Protein AF-A0A917ILD3-F1 (afdb_monomer_lite)

Structure (mmCIF, N/CA/C/O backbone):
data_AF-A0A917ILD3-F1
#
_entry.id   AF-A0A917ILD3-F1
#
loop_
_atom_site.group_PDB
_atom_site.id
_atom_site.type_symbol
_atom_site.label_atom_id
_atom_site.label_alt_id
_atom_site.label_comp_id
_atom_site.label_asym_id
_atom_site.label_entity_id
_atom_site.label_seq_id
_atom_site.pdbx_PDB_ins_code
_atom_site.Cartn_x
_atom_site.Cartn_y
_atom_site.Cartn_z
_atom_site.occupancy
_atom_site.B_iso_or_equiv
_atom_site.auth_seq_id
_atom_site.auth_comp_id
_atom_site.auth_asym_id
_atom_site.auth_atom_id
_atom_site.pdbx_PDB_model_num
ATOM 1 N N . MET A 1 1 ? 16.753 -13.966 12.482 1.00 54.53 1 MET A N 1
ATOM 2 C CA . MET A 1 1 ? 16.302 -13.952 13.892 1.00 54.53 1 MET A CA 1
ATOM 3 C C . MET A 1 1 ? 15.222 -12.900 14.187 1.00 54.53 1 MET A C 1
ATOM 5 O O . MET A 1 1 ? 14.414 -13.138 15.070 1.00 54.53 1 MET A O 1
ATOM 9 N N . VAL A 1 2 ? 15.139 -11.784 13.444 1.00 61.38 2 VAL A N 1
ATOM 10 C CA . VAL A 1 2 ? 14.095 -10.749 13.637 1.00 61.38 2 VAL A CA 1
ATOM 11 C C . VAL A 1 2 ? 12.747 -11.107 12.970 1.00 61.38 2 VAL A C 1
ATOM 13 O O . VAL A 1 2 ? 11.700 -10.914 13.572 1.00 61.38 2 VAL A O 1
ATOM 16 N N . TRP A 1 3 ? 12.754 -11.728 11.783 1.00 56.88 3 TRP A N 1
ATOM 17 C CA . TRP A 1 3 ? 11.5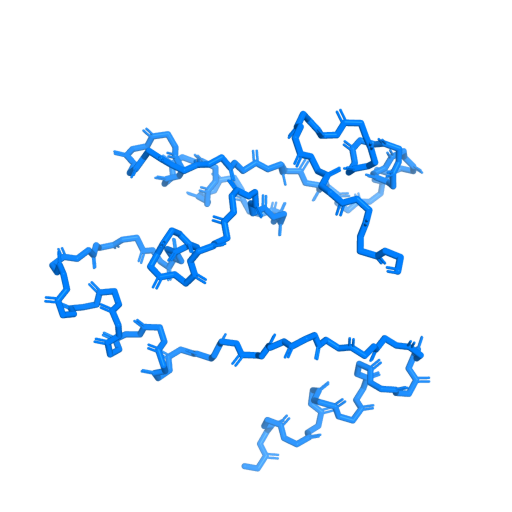37 -12.063 11.012 1.00 56.88 3 TRP A CA 1
ATOM 18 C C . TRP A 1 3 ? 10.544 -12.988 11.728 1.00 56.88 3 TRP A C 1
ATOM 20 O O . TRP A 1 3 ? 9.336 -12.819 11.599 1.00 56.88 3 TRP A O 1
ATOM 30 N N . VAL A 1 4 ? 11.055 -13.934 12.521 1.00 63.59 4 VAL A N 1
ATOM 31 C CA . VAL A 1 4 ? 10.224 -14.859 13.309 1.00 63.59 4 VAL A CA 1
ATOM 32 C C . VAL A 1 4 ? 9.382 -14.095 14.336 1.00 63.59 4 VAL A C 1
ATOM 34 O O . VAL A 1 4 ? 8.248 -14.479 14.594 1.00 63.59 4 VAL A O 1
ATOM 37 N N . LYS A 1 5 ? 9.901 -12.982 14.878 1.00 70.44 5 LYS A N 1
ATOM 38 C CA . LYS A 1 5 ? 9.185 -12.164 15.864 1.00 70.44 5 LYS A CA 1
ATOM 39 C C . LYS A 1 5 ? 7.997 -11.431 15.242 1.00 70.44 5 LYS A C 1
A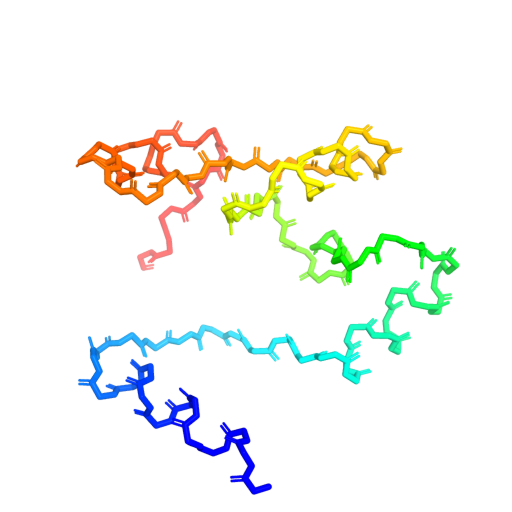TOM 41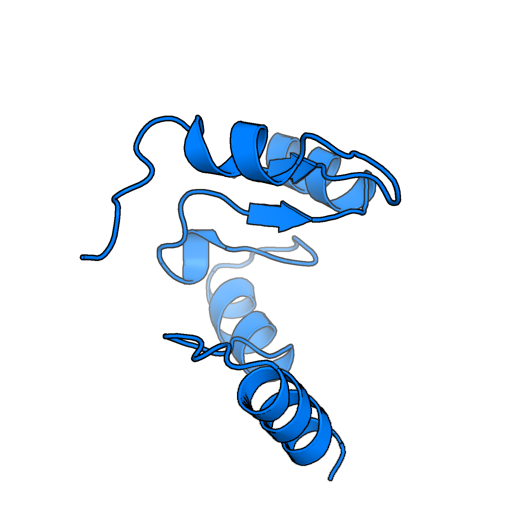 O O . LYS A 1 5 ? 6.917 -11.464 15.815 1.00 70.44 5 LYS A O 1
ATOM 46 N N . TYR A 1 6 ? 8.176 -10.829 14.064 1.00 76.25 6 TYR A N 1
ATOM 47 C CA . TYR A 1 6 ? 7.085 -10.139 13.367 1.00 76.25 6 TYR A CA 1
ATOM 48 C C . TYR A 1 6 ? 5.994 -11.108 12.913 1.00 76.25 6 TYR A C 1
ATOM 50 O O . TYR A 1 6 ? 4.816 -10.831 13.104 1.00 76.25 6 TYR A O 1
ATOM 58 N N . TYR A 1 7 ? 6.378 -12.278 12.397 1.00 81.19 7 TYR A N 1
ATOM 59 C CA . TYR A 1 7 ? 5.406 -13.301 12.021 1.00 81.19 7 TYR A CA 1
ATOM 60 C C . TYR A 1 7 ? 4.598 -13.800 13.224 1.00 81.19 7 TYR A C 1
ATOM 62 O O . TYR A 1 7 ? 3.374 -13.876 13.162 1.00 81.19 7 TYR A O 1
ATOM 70 N N . ALA A 1 8 ? 5.275 -14.073 14.344 1.00 82.94 8 ALA A N 1
ATOM 71 C CA . ALA A 1 8 ? 4.611 -14.465 15.581 1.00 82.94 8 ALA A CA 1
ATOM 72 C C . ALA A 1 8 ? 3.658 -13.374 16.090 1.00 82.94 8 ALA A C 1
ATOM 74 O O . ALA A 1 8 ? 2.547 -13.692 16.491 1.00 82.94 8 ALA A O 1
ATOM 75 N N . MET A 1 9 ? 4.054 -12.099 16.032 1.00 87.94 9 MET A N 1
ATOM 76 C CA . MET A 1 9 ? 3.214 -10.981 16.471 1.00 87.94 9 MET A CA 1
ATOM 77 C C . MET A 1 9 ? 1.919 -10.877 15.658 1.00 87.94 9 MET A C 1
ATOM 79 O O . MET A 1 9 ? 0.847 -10.790 16.247 1.00 87.94 9 MET A O 1
ATOM 83 N N . ILE A 1 10 ? 2.015 -10.947 14.327 1.00 88.31 10 ILE A N 1
ATOM 84 C CA . ILE A 1 10 ? 0.856 -10.886 13.422 1.00 88.31 10 ILE A CA 1
ATOM 85 C C . ILE A 1 10 ? -0.113 -12.048 13.710 1.00 88.31 10 ILE A C 1
ATOM 87 O O . ILE A 1 10 ? -1.317 -11.834 13.827 1.00 88.31 10 ILE A O 1
ATOM 91 N N . MET A 1 11 ? 0.408 -13.260 13.930 1.00 87.81 11 MET A N 1
ATOM 92 C CA . MET A 1 11 ? -0.427 -14.413 14.287 1.00 87.81 11 MET A CA 1
ATOM 93 C C . MET A 1 11 ? -1.060 -14.295 15.681 1.00 87.81 11 MET A C 1
ATOM 95 O O . MET A 1 11 ? -2.209 -14.688 15.857 1.00 87.81 11 MET A O 1
ATOM 99 N N . ILE A 1 12 ? -0.340 -13.753 16.671 1.00 92.94 12 ILE A N 1
ATOM 100 C CA . ILE A 1 12 ? -0.848 -13.572 18.044 1.00 92.94 12 ILE A CA 1
ATOM 101 C C . ILE A 1 12 ? -2.051 -12.626 18.068 1.00 92.94 12 ILE A C 1
ATOM 103 O O . ILE A 1 12 ? -2.985 -12.858 18.831 1.00 92.94 12 ILE A O 1
ATOM 107 N N . VAL A 1 13 ? -2.058 -11.597 17.218 1.00 91.69 13 VAL A N 1
ATOM 108 C CA . VAL A 1 13 ? -3.201 -10.678 17.087 1.00 91.69 13 VAL A CA 1
ATOM 109 C C . VAL A 1 13 ? -4.317 -11.226 16.184 1.00 91.69 13 VAL A C 1
ATOM 111 O O . VAL A 1 13 ? -5.276 -10.519 15.895 1.00 91.69 13 VAL A O 1
ATOM 114 N N . GLY A 1 14 ? -4.218 -12.487 15.748 1.00 92.19 14 GLY A N 1
ATOM 115 C CA . GLY A 1 14 ? -5.251 -13.175 14.971 1.00 92.19 14 GLY A CA 1
ATOM 116 C C . GLY A 1 14 ? -5.233 -12.879 13.471 1.00 92.19 14 GLY A C 1
ATOM 117 O O . GLY A 1 14 ? -6.166 -13.262 12.769 1.00 92.19 14 GLY A O 1
ATOM 118 N N . ILE A 1 15 ? -4.186 -12.230 12.956 1.00 89.56 15 ILE A N 1
ATOM 119 C CA . ILE A 1 15 ? -4.047 -11.947 11.526 1.00 89.56 15 ILE A CA 1
ATOM 120 C C . ILE A 1 15 ? -3.273 -13.096 10.869 1.00 89.56 15 ILE A C 1
ATOM 122 O O . ILE A 1 15 ? -2.177 -13.459 11.296 1.00 89.56 15 ILE A O 1
ATOM 126 N N . SER A 1 16 ? -3.831 -13.665 9.799 1.00 89.50 16 SER A N 1
ATOM 127 C CA . SER A 1 16 ? -3.177 -14.709 9.001 1.00 89.50 16 SER A CA 1
ATOM 128 C C . SER A 1 16 ? -2.895 -14.178 7.592 1.00 89.50 16 SER A C 1
ATOM 130 O O . SER A 1 16 ? -3.782 -14.207 6.738 1.00 89.50 16 SER A O 1
ATOM 132 N N . PRO A 1 17 ? -1.696 -13.620 7.333 1.00 88.50 17 PRO A N 1
ATOM 133 C CA . PRO A 1 17 ? -1.384 -13.042 6.034 1.00 88.50 17 PRO A CA 1
ATOM 134 C C . PRO A 1 17 ? -1.272 -14.142 4.975 1.00 88.50 17 PRO A C 1
ATOM 136 O O . PRO A 1 17 ? -0.559 -15.127 5.169 1.00 88.50 17 PRO A O 1
ATOM 139 N N . TYR A 1 18 ? -1.906 -13.938 3.816 1.00 90.31 18 TYR A N 1
ATOM 140 C CA . TYR A 1 18 ? -1.785 -14.848 2.669 1.00 90.31 18 TYR A CA 1
ATOM 141 C C . TYR A 1 18 ? -0.329 -14.991 2.195 1.00 90.31 18 TYR A C 1
ATOM 143 O O . TYR A 1 18 ? 0.126 -16.080 1.842 1.00 90.31 18 TYR A O 1
ATOM 151 N N . ARG A 1 19 ? 0.424 -13.884 2.194 1.00 90.75 19 ARG A N 1
ATOM 152 C CA . ARG A 1 19 ? 1.826 -13.838 1.772 1.00 90.75 19 ARG A CA 1
ATOM 153 C C . ARG A 1 19 ? 2.586 -12.761 2.536 1.00 90.75 19 ARG A C 1
ATOM 155 O O . ARG A 1 19 ? 2.032 -11.717 2.853 1.00 90.75 19 ARG A O 1
ATOM 162 N N . ILE A 1 20 ? 3.878 -12.999 2.771 1.00 90.94 20 ILE A N 1
ATOM 163 C CA . ILE A 1 20 ? 4.808 -12.007 3.324 1.00 90.94 20 ILE A CA 1
ATOM 164 C C . ILE A 1 20 ? 5.884 -11.711 2.290 1.00 90.94 20 ILE A C 1
ATOM 166 O O . ILE A 1 20 ? 6.608 -12.611 1.854 1.00 90.94 20 ILE A O 1
ATOM 170 N N . ILE A 1 21 ? 5.994 -10.441 1.910 1.00 92.69 21 ILE A N 1
ATOM 171 C CA . ILE A 1 21 ? 7.015 -9.946 0.991 1.00 92.69 21 ILE A CA 1
ATOM 172 C C . ILE A 1 21 ? 8.009 -9.139 1.815 1.00 92.69 21 ILE A C 1
ATOM 174 O O . ILE A 1 21 ? 7.710 -8.055 2.292 1.00 92.69 21 ILE A O 1
ATOM 178 N N . ASN A 1 22 ? 9.196 -9.698 2.029 1.00 91.44 22 ASN A N 1
ATOM 179 C CA . ASN A 1 22 ? 10.270 -8.995 2.723 1.00 91.44 22 ASN A CA 1
ATOM 180 C C . ASN A 1 22 ? 11.182 -8.260 1.730 1.00 91.44 22 ASN A C 1
ATOM 182 O O . ASN A 1 22 ? 11.151 -8.522 0.527 1.00 91.44 22 ASN A O 1
ATOM 186 N N . LYS A 1 23 ? 12.074 -7.406 2.247 1.00 91.12 23 LYS A N 1
ATOM 187 C CA . LYS A 1 23 ? 13.025 -6.627 1.435 1.00 91.12 23 LYS A CA 1
ATOM 188 C C . LYS A 1 23 ? 13.863 -7.475 0.469 1.00 91.12 23 LYS A C 1
ATOM 190 O O . LYS A 1 23 ? 14.148 -7.037 -0.639 1.00 91.12 23 LYS A O 1
ATOM 195 N N . GLN A 1 24 ? 14.266 -8.687 0.858 1.00 93.25 24 GLN A N 1
ATOM 196 C CA . GLN A 1 24 ? 15.051 -9.562 -0.022 1.00 93.25 24 GLN A CA 1
ATOM 197 C C . GLN A 1 24 ? 14.224 -10.043 -1.218 1.00 93.25 24 GLN A C 1
ATOM 199 O O . GLN A 1 24 ? 14.695 -9.980 -2.354 1.00 93.25 24 GLN A O 1
ATOM 204 N N . LEU A 1 25 ? 12.991 -10.493 -0.972 1.00 93.69 25 LEU A N 1
ATOM 205 C CA . LEU A 1 25 ? 12.075 -10.920 -2.025 1.00 93.69 25 LEU A CA 1
ATOM 206 C C . LEU A 1 25 ? 11.662 -9.740 -2.914 1.00 93.69 25 LEU A C 1
ATOM 208 O O . LEU A 1 25 ? 11.671 -9.878 -4.135 1.00 93.69 25 LEU A O 1
ATOM 212 N N . HIS A 1 26 ? 11.377 -8.587 -2.303 1.00 95.38 26 HIS A N 1
ATOM 213 C CA . HIS A 1 26 ? 11.101 -7.333 -2.998 1.00 95.38 26 HIS A CA 1
ATOM 214 C C . HIS A 1 26 ? 12.226 -6.969 -3.965 1.00 95.38 26 HIS A C 1
ATOM 216 O O . HIS A 1 26 ? 12.011 -6.927 -5.173 1.00 95.38 26 HIS A O 1
ATOM 222 N N . ASN A 1 27 ? 13.449 -6.809 -3.453 1.00 93.75 27 ASN A N 1
ATOM 223 C CA . ASN A 1 27 ? 14.596 -6.398 -4.258 1.00 93.75 27 ASN A CA 1
ATOM 224 C C . ASN A 1 27 ? 14.895 -7.382 -5.390 1.00 93.75 27 ASN A C 1
ATOM 226 O O . ASN A 1 27 ? 15.300 -6.966 -6.472 1.00 93.75 27 ASN A O 1
ATOM 230 N N . LYS A 1 28 ? 14.683 -8.683 -5.160 1.00 94.25 28 LYS A N 1
ATOM 231 C CA . LYS A 1 28 ? 14.842 -9.694 -6.204 1.00 94.25 28 LYS A CA 1
ATOM 232 C C . LYS A 1 28 ? 13.813 -9.512 -7.323 1.00 94.25 28 LYS A C 1
ATOM 234 O O . LYS A 1 28 ? 14.193 -9.520 -8.488 1.00 94.25 28 LYS A O 1
ATOM 239 N N . GLN A 1 29 ? 12.534 -9.365 -6.981 1.00 94.06 29 GLN A N 1
ATOM 240 C CA . GLN A 1 29 ? 11.453 -9.291 -7.965 1.00 94.06 29 GLN A CA 1
ATOM 241 C C . GLN A 1 29 ? 11.405 -7.918 -8.651 1.00 94.06 29 GLN A C 1
ATOM 243 O O . GLN A 1 29 ? 11.551 -7.844 -9.868 1.00 94.06 29 GLN A O 1
ATOM 248 N N . ALA A 1 30 ? 11.271 -6.833 -7.885 1.00 90.88 30 ALA A N 1
ATOM 249 C CA . ALA A 1 30 ? 11.199 -5.468 -8.409 1.00 90.88 30 ALA A CA 1
ATOM 250 C C . ALA A 1 30 ? 12.501 -5.067 -9.124 1.00 90.88 30 ALA A C 1
ATOM 252 O O . ALA A 1 30 ? 12.472 -4.497 -10.215 1.00 90.88 30 ALA A O 1
ATOM 253 N N . GLY A 1 31 ? 13.655 -5.461 -8.576 1.00 87.44 31 GLY A N 1
ATOM 254 C CA . GLY A 1 31 ? 14.949 -5.222 -9.214 1.00 87.44 31 GLY A CA 1
ATOM 255 C C . GLY A 1 31 ? 15.102 -5.950 -10.552 1.00 87.44 31 GLY A C 1
ATOM 256 O O . GLY A 1 31 ? 15.689 -5.395 -11.477 1.00 87.44 31 GLY A O 1
ATOM 257 N N . SER A 1 32 ? 14.527 -7.151 -10.702 1.00 87.38 32 SER A N 1
ATOM 258 C CA . SER A 1 32 ? 14.579 -7.898 -11.971 1.00 87.38 32 SER A CA 1
ATOM 259 C C . SER A 1 32 ? 13.820 -7.223 -13.118 1.00 87.38 32 SER A C 1
ATOM 261 O O . SER A 1 32 ? 14.147 -7.458 -14.278 1.00 87.38 32 SER A O 1
ATOM 263 N N . ILE A 1 33 ? 12.857 -6.353 -12.798 1.00 87.88 33 ILE A N 1
ATOM 264 C CA . ILE A 1 33 ? 12.089 -5.557 -13.765 1.00 87.88 33 ILE A CA 1
ATOM 265 C C . ILE A 1 33 ? 12.549 -4.090 -13.814 1.00 87.88 33 ILE A C 1
ATOM 267 O O . ILE A 1 33 ? 11.874 -3.248 -14.397 1.00 87.88 33 ILE A O 1
ATOM 271 N N . GLY A 1 34 ? 13.705 -3.775 -13.215 1.00 87.25 34 GLY A N 1
ATOM 272 C CA . GLY A 1 34 ? 14.323 -2.446 -13.262 1.00 87.25 34 GLY A CA 1
ATOM 273 C C . GLY A 1 34 ? 13.628 -1.383 -12.410 1.00 87.25 34 GLY A C 1
ATOM 274 O O . GLY A 1 34 ? 13.900 -0.194 -12.585 1.00 87.25 34 GLY A O 1
ATOM 275 N N . GLN A 1 35 ? 12.748 -1.793 -11.498 1.00 90.12 35 GLN A N 1
ATOM 276 C CA . GLN A 1 35 ? 11.916 -0.871 -10.747 1.00 90.12 35 GLN A CA 1
ATOM 277 C C . GLN A 1 35 ? 12.636 -0.283 -9.531 1.00 90.12 35 GLN A C 1
ATOM 279 O O . GLN A 1 35 ? 13.368 -0.983 -8.830 1.00 90.12 35 GLN A O 1
ATOM 284 N N . LYS A 1 36 ? 12.431 1.020 -9.296 1.00 89.56 36 LYS A N 1
ATOM 285 C CA . LYS A 1 36 ? 13.161 1.808 -8.284 1.00 89.56 36 LYS A CA 1
ATOM 286 C C . LYS A 1 36 ? 12.325 2.259 -7.086 1.00 89.56 36 LYS A C 1
ATOM 288 O O . LYS A 1 36 ? 12.895 2.878 -6.193 1.00 89.56 36 LYS A O 1
ATOM 293 N N . ALA A 1 37 ? 11.025 1.970 -7.075 1.00 91.44 37 ALA A N 1
ATOM 294 C CA . ALA A 1 37 ? 10.171 2.247 -5.925 1.00 91.44 37 ALA A CA 1
ATOM 295 C C . ALA A 1 37 ? 10.711 1.548 -4.671 1.00 91.44 37 ALA A C 1
ATOM 297 O O . ALA A 1 37 ? 11.241 0.431 -4.755 1.00 91.44 37 ALA A O 1
ATOM 298 N N . SER A 1 38 ? 10.576 2.206 -3.522 1.00 92.75 38 SER A N 1
ATOM 299 C CA . SER A 1 38 ? 10.921 1.622 -2.228 1.00 92.75 38 SER A CA 1
ATOM 300 C C . SER A 1 38 ? 10.090 0.362 -1.963 1.00 92.75 38 SER A C 1
ATOM 302 O O . SER A 1 38 ? 10.642 -0.657 -1.532 1.00 92.75 38 SER A O 1
ATOM 304 N N . GLU A 1 39 ? 8.815 0.406 -2.359 1.00 94.00 39 GLU A N 1
ATOM 305 C CA . GLU A 1 39 ? 7.874 -0.706 -2.395 1.00 94.00 39 GLU A CA 1
ATOM 306 C C . GLU A 1 39 ? 7.146 -0.744 -3.746 1.00 94.00 39 GLU A C 1
ATOM 308 O O . GLU A 1 39 ? 6.697 0.278 -4.260 1.00 94.00 39 GLU A O 1
ATOM 313 N N . TYR A 1 40 ? 7.038 -1.928 -4.359 1.00 96.00 40 TYR A N 1
ATOM 314 C CA . TYR A 1 40 ? 6.351 -2.105 -5.641 1.00 96.00 40 TYR A CA 1
ATOM 315 C C . TYR A 1 40 ? 5.348 -3.271 -5.624 1.00 96.00 40 TYR A C 1
ATOM 317 O O . TYR A 1 40 ? 5.640 -4.363 -6.132 1.00 96.00 40 TYR A O 1
ATOM 325 N N . PRO A 1 41 ? 4.145 -3.045 -5.065 1.00 95.62 41 PRO A N 1
ATOM 326 C CA . PRO A 1 41 ? 3.063 -4.030 -5.000 1.00 95.62 41 PRO A CA 1
ATOM 327 C C . PRO A 1 41 ? 2.701 -4.699 -6.344 1.00 95.62 41 PRO A C 1
ATOM 329 O O . PRO A 1 41 ? 2.491 -5.920 -6.348 1.00 95.62 41 PRO A O 1
ATOM 332 N N . PRO A 1 42 ? 2.710 -4.000 -7.504 1.00 95.12 42 PRO A N 1
ATOM 333 C CA . PRO A 1 42 ? 2.361 -4.619 -8.786 1.00 95.12 42 PRO A CA 1
ATOM 334 C C . PRO A 1 42 ? 3.246 -5.804 -9.182 1.00 95.12 42 PRO A C 1
ATOM 336 O O . PRO A 1 42 ? 2.764 -6.745 -9.812 1.00 95.12 42 PRO A O 1
ATOM 339 N N . ALA A 1 43 ? 4.517 -5.835 -8.758 1.00 95.38 43 ALA A N 1
ATOM 340 C CA . ALA A 1 43 ? 5.399 -6.983 -9.002 1.00 95.38 43 ALA A CA 1
ATOM 341 C C . ALA A 1 43 ? 4.918 -8.286 -8.332 1.00 95.38 43 ALA A C 1
ATOM 343 O O . ALA A 1 43 ? 5.438 -9.366 -8.631 1.00 95.38 43 ALA A O 1
ATOM 344 N N . PHE A 1 44 ? 3.938 -8.191 -7.433 1.00 94.62 44 PHE A N 1
ATOM 345 C CA . PHE A 1 44 ? 3.366 -9.295 -6.674 1.00 94.62 44 PHE A CA 1
ATOM 346 C C . PHE A 1 44 ? 1.876 -9.513 -6.952 1.00 94.62 44 PHE A C 1
ATOM 348 O O . PHE A 1 44 ? 1.283 -10.376 -6.304 1.00 94.62 44 PHE A O 1
ATOM 355 N N . GLY A 1 45 ? 1.293 -8.786 -7.914 1.00 92.44 45 GLY A N 1
ATOM 356 C CA . GLY A 1 45 ? -0.134 -8.862 -8.235 1.00 92.44 45 GLY A CA 1
ATOM 357 C C . GLY A 1 45 ? -1.032 -8.253 -7.157 1.00 92.44 45 GLY A C 1
ATOM 358 O O . GLY A 1 45 ? -2.123 -8.759 -6.925 1.00 92.44 45 GLY A O 1
ATOM 359 N N . ILE A 1 46 ? -0.540 -7.228 -6.456 1.00 93.19 46 ILE A N 1
ATOM 360 C CA . ILE A 1 46 ? -1.296 -6.475 -5.452 1.00 93.19 46 ILE A CA 1
ATOM 361 C C . ILE A 1 46 ? -1.791 -5.182 -6.105 1.00 93.19 46 ILE A C 1
ATOM 363 O O . ILE A 1 46 ? -0.981 -4.400 -6.603 1.00 93.19 46 ILE A O 1
ATOM 367 N N . ASP A 1 47 ? -3.108 -4.975 -6.097 1.00 92.69 47 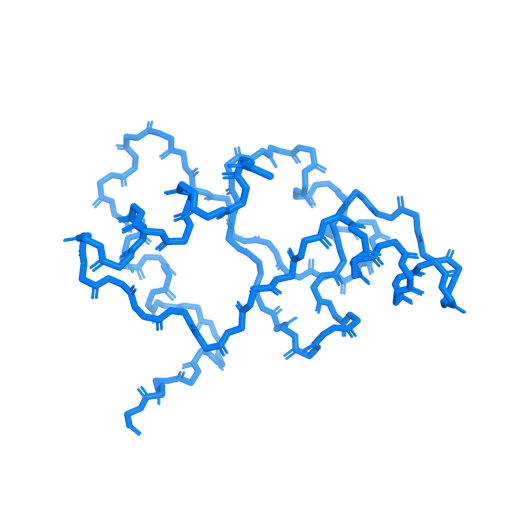ASP A N 1
ATOM 368 C CA . ASP A 1 47 ? -3.762 -3.848 -6.776 1.00 92.69 47 ASP A CA 1
ATOM 369 C C . ASP A 1 47 ? -3.738 -2.549 -5.953 1.00 92.69 47 ASP A C 1
ATOM 371 O O . ASP A 1 47 ? -3.541 -1.463 -6.502 1.00 92.69 47 ASP A O 1
ATOM 375 N N . TRP A 1 48 ? -3.928 -2.665 -4.635 1.00 95.12 48 TRP A N 1
ATOM 376 C CA . TRP A 1 48 ? -3.946 -1.555 -3.683 1.00 95.12 48 TRP A CA 1
ATOM 377 C C . TRP A 1 48 ? -2.894 -1.759 -2.600 1.00 95.12 48 TRP A C 1
ATOM 379 O O . TRP A 1 48 ? -2.827 -2.821 -1.981 1.00 95.12 48 TRP A O 1
ATOM 389 N N . HIS A 1 49 ? -2.108 -0.717 -2.350 1.00 95.75 49 HIS A N 1
ATOM 390 C CA . HIS A 1 49 ? -1.191 -0.636 -1.220 1.00 95.75 49 HIS A CA 1
ATOM 391 C C . HIS A 1 49 ? -1.790 0.245 -0.131 1.00 95.75 49 HIS A C 1
ATOM 393 O O . HIS A 1 49 ? -2.345 1.298 -0.438 1.00 95.75 49 HIS A O 1
ATOM 399 N N . VAL A 1 50 ? -1.696 -0.178 1.124 1.00 95.62 50 VAL A N 1
ATOM 400 C CA . VAL A 1 50 ? -2.128 0.618 2.280 1.00 95.62 50 VAL A CA 1
ATOM 401 C C . VAL A 1 50 ? -0.882 0.940 3.086 1.00 95.62 50 VAL A C 1
ATOM 403 O O . VAL A 1 50 ? -0.174 0.019 3.488 1.00 95.62 50 VAL A O 1
ATOM 406 N N . ASP A 1 51 ? -0.616 2.225 3.286 1.00 96.38 51 ASP A N 1
ATOM 407 C CA . ASP A 1 51 ? 0.619 2.729 3.892 1.00 96.38 51 ASP A CA 1
ATOM 408 C C . ASP A 1 51 ? 0.331 4.004 4.696 1.00 96.38 51 ASP A C 1
ATOM 410 O O . ASP A 1 51 ? -0.707 4.635 4.497 1.00 96.38 51 ASP A O 1
ATOM 414 N N . ASP A 1 52 ? 1.225 4.396 5.594 1.00 95.88 52 ASP A N 1
ATOM 415 C CA . ASP A 1 52 ? 1.139 5.642 6.364 1.00 95.88 52 ASP A CA 1
ATOM 416 C C . ASP A 1 52 ? 2.097 6.727 5.841 1.00 95.88 52 ASP A C 1
ATOM 418 O O . ASP A 1 52 ? 1.949 7.906 6.167 1.00 95.88 52 ASP A O 1
ATOM 422 N N . ALA A 1 53 ? 3.059 6.370 4.985 1.00 95.44 53 ALA A N 1
ATOM 423 C CA . ALA A 1 53 ? 4.066 7.292 4.486 1.00 95.44 53 ALA A CA 1
ATOM 424 C C . ALA A 1 53 ? 3.635 8.020 3.200 1.00 95.44 53 ALA A C 1
ATOM 426 O O . ALA A 1 53 ? 3.497 7.428 2.129 1.00 95.44 53 ALA A O 1
ATOM 427 N N . GLU A 1 54 ? 3.578 9.355 3.250 1.00 95.25 54 GLU A N 1
ATOM 428 C CA . GLU A 1 54 ? 3.322 10.206 2.072 1.00 95.25 54 GLU A CA 1
ATOM 429 C C . GLU A 1 54 ? 4.315 9.943 0.923 1.00 95.25 54 GLU A C 1
ATOM 431 O O . GLU A 1 54 ? 3.946 9.955 -0.251 1.00 95.25 54 GLU A O 1
ATOM 436 N N . GLY A 1 55 ? 5.575 9.626 1.244 1.00 96.38 55 GLY A N 1
ATOM 437 C CA . GLY A 1 55 ? 6.582 9.264 0.244 1.00 96.38 55 GLY A CA 1
ATOM 438 C C . GLY A 1 55 ? 6.176 8.061 -0.615 1.00 96.38 55 GLY A C 1
ATOM 439 O O . GLY A 1 55 ? 6.444 8.057 -1.814 1.00 96.38 55 GLY A O 1
ATOM 440 N N . VAL A 1 56 ? 5.470 7.084 -0.038 1.00 95.94 56 VAL A N 1
ATOM 441 C CA . VAL A 1 56 ? 4.962 5.913 -0.767 1.00 95.94 56 VAL A CA 1
ATOM 442 C C . VAL A 1 56 ? 3.802 6.302 -1.679 1.00 95.94 56 VAL A C 1
ATOM 444 O O . VAL A 1 56 ? 3.721 5.804 -2.799 1.00 95.94 56 VAL A O 1
ATOM 447 N N . HIS A 1 57 ? 2.947 7.244 -1.268 1.00 97.00 57 HIS A N 1
ATOM 448 C CA . HIS A 1 57 ? 1.914 7.794 -2.151 1.00 97.00 57 HIS A CA 1
ATOM 449 C C . HIS A 1 57 ? 2.520 8.491 -3.377 1.00 97.00 57 HIS A C 1
ATOM 451 O O . HIS A 1 57 ? 2.109 8.214 -4.502 1.00 97.00 57 HIS A O 1
ATOM 457 N N . LEU A 1 58 ? 3.550 9.322 -3.180 1.00 97.19 58 LEU A N 1
ATOM 458 C CA . LEU A 1 58 ? 4.271 9.973 -4.281 1.00 97.19 58 LEU A CA 1
ATOM 459 C C . LEU A 1 58 ? 4.944 8.957 -5.216 1.00 97.19 58 LEU A C 1
ATOM 461 O O . LEU A 1 58 ? 4.943 9.136 -6.435 1.00 97.19 58 LEU A O 1
ATOM 465 N N . GLU A 1 59 ? 5.505 7.879 -4.666 1.00 96.88 59 GLU A N 1
ATOM 466 C CA . GLU A 1 59 ? 6.015 6.763 -5.464 1.00 96.88 59 GLU A CA 1
ATOM 467 C C . GLU A 1 59 ? 4.894 6.048 -6.229 1.00 96.88 59 GLU A C 1
ATOM 469 O O . GLU A 1 59 ? 5.086 5.708 -7.395 1.00 96.88 59 GLU A O 1
ATOM 474 N N . GLY A 1 60 ? 3.721 5.867 -5.621 1.00 96.50 60 GLY A N 1
ATOM 475 C CA . GLY A 1 60 ? 2.522 5.327 -6.263 1.00 96.50 60 GLY A CA 1
ATOM 476 C C . GLY A 1 60 ? 2.129 6.106 -7.513 1.00 96.50 60 GLY A C 1
ATOM 477 O O . GLY A 1 60 ? 1.994 5.520 -8.590 1.00 96.50 60 GLY A O 1
ATOM 478 N N . GLU A 1 61 ? 2.055 7.432 -7.395 1.00 97.25 61 GLU A N 1
ATOM 479 C CA . GLU A 1 61 ? 1.789 8.339 -8.517 1.00 97.25 61 GLU A CA 1
ATOM 480 C C . GLU A 1 61 ? 2.886 8.258 -9.591 1.00 97.25 61 GLU A C 1
ATOM 482 O O . GLU A 1 61 ? 2.597 8.169 -10.786 1.00 97.25 61 GLU A O 1
ATOM 487 N N . LEU A 1 62 ? 4.160 8.234 -9.182 1.00 96.81 62 LEU A N 1
ATOM 488 C CA . LEU A 1 62 ? 5.299 8.187 -10.103 1.00 96.81 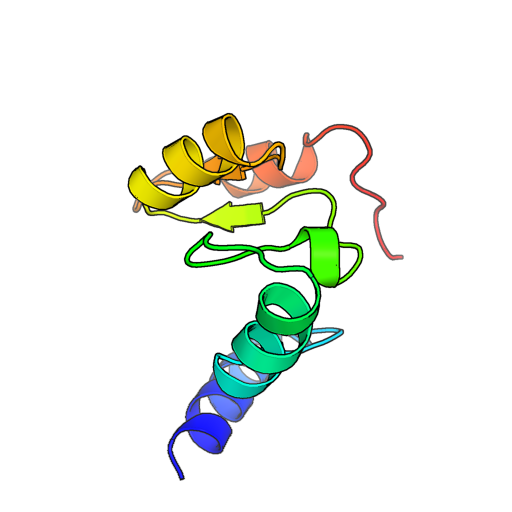62 LEU A CA 1
ATOM 489 C C . LEU A 1 62 ? 5.400 6.857 -10.867 1.00 96.81 62 LEU A C 1
ATOM 491 O O . LEU A 1 62 ? 5.803 6.832 -12.032 1.00 96.81 62 LEU A O 1
ATOM 495 N N . PHE A 1 63 ? 5.085 5.747 -10.206 1.00 95.12 63 PHE A N 1
ATOM 496 C CA . PHE A 1 63 ? 5.322 4.395 -10.706 1.00 95.12 63 PHE A CA 1
ATOM 497 C C . PHE A 1 63 ? 4.046 3.632 -11.084 1.00 95.12 63 PHE A C 1
ATOM 499 O O . PHE A 1 63 ? 4.127 2.468 -11.490 1.00 95.12 63 PHE A O 1
ATOM 506 N N . GLY A 1 64 ? 2.886 4.283 -10.989 1.00 94.94 64 GLY A N 1
ATOM 507 C CA . GLY A 1 64 ? 1.610 3.792 -11.500 1.00 94.94 64 GLY A CA 1
ATOM 508 C C . GLY A 1 64 ? 0.964 2.700 -10.650 1.00 94.94 64 GLY A C 1
ATOM 509 O O . GLY A 1 64 ? 0.413 1.753 -11.209 1.00 94.94 64 GLY A O 1
ATOM 510 N N . PHE A 1 65 ? 1.028 2.805 -9.321 1.00 94.94 65 PHE A N 1
ATOM 511 C CA . PHE A 1 65 ? 0.304 1.911 -8.413 1.00 94.94 65 PHE A CA 1
ATOM 512 C C . PHE A 1 65 ? -0.528 2.688 -7.399 1.00 94.94 65 PHE A 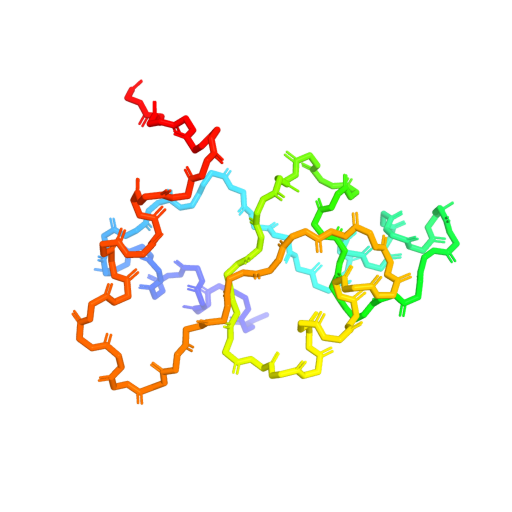C 1
ATOM 514 O O . PHE A 1 65 ? -0.208 3.814 -7.033 1.00 94.94 65 PHE A O 1
ATOM 521 N N . ARG A 1 66 ? -1.636 2.085 -6.966 1.00 96.12 66 ARG A N 1
ATOM 522 C CA . ARG A 1 66 ? -2.615 2.762 -6.119 1.00 96.12 66 ARG A CA 1
ATOM 523 C C . ARG A 1 66 ? -2.219 2.634 -4.657 1.00 96.12 66 ARG A C 1
ATOM 525 O O . ARG A 1 66 ? -1.956 1.527 -4.184 1.00 96.12 66 ARG A O 1
ATOM 532 N N . VAL A 1 67 ? -2.229 3.757 -3.949 1.00 97.12 67 VAL A N 1
ATOM 533 C CA . VAL A 1 67 ? -1.909 3.824 -2.523 1.00 97.12 67 VAL A CA 1
ATOM 534 C C . VAL A 1 67 ? -3.068 4.475 -1.782 1.00 97.12 67 VAL A C 1
ATOM 536 O O . VAL A 1 67 ? -3.495 5.571 -2.140 1.00 97.12 67 VAL A O 1
ATOM 539 N N . LEU A 1 68 ? -3.569 3.806 -0.748 1.00 96.81 68 LEU A N 1
ATOM 540 C CA . LEU A 1 68 ? -4.430 4.399 0.264 1.00 96.81 68 LEU A CA 1
ATOM 541 C C . LEU A 1 68 ? -3.558 4.796 1.455 1.00 96.81 68 LEU A C 1
ATOM 543 O O . LEU A 1 68 ? -3.057 3.921 2.159 1.00 96.81 68 LEU A O 1
ATOM 547 N N . ILE A 1 69 ? -3.412 6.101 1.690 1.00 97.00 69 ILE A N 1
ATOM 548 C CA . ILE A 1 69 ? -2.746 6.593 2.898 1.00 97.00 69 ILE A CA 1
ATOM 549 C C . ILE A 1 69 ? -3.699 6.539 4.090 1.00 97.00 69 ILE A C 1
ATOM 551 O O . ILE A 1 69 ? -4.803 7.100 4.035 1.00 97.00 69 ILE A O 1
ATOM 555 N N . VAL A 1 70 ? -3.259 5.869 5.152 1.00 96.62 70 VAL A N 1
ATOM 556 C CA . VAL A 1 70 ? -3.931 5.794 6.451 1.00 96.62 70 VAL A CA 1
ATOM 557 C C . VAL A 1 70 ? -3.055 6.485 7.486 1.00 96.62 70 VAL A C 1
ATOM 559 O O . VAL A 1 70 ? -1.918 6.087 7.709 1.00 96.62 70 VAL A O 1
ATOM 562 N N . GLU A 1 71 ? -3.595 7.519 8.123 1.00 94.19 71 GLU A N 1
ATOM 563 C CA . GLU A 1 71 ? -2.886 8.267 9.158 1.00 94.19 71 GLU A CA 1
ATOM 564 C C . GLU A 1 71 ? -3.073 7.620 10.533 1.00 94.19 71 GLU A C 1
ATOM 566 O O . GLU A 1 71 ? -4.110 7.016 10.833 1.00 94.19 71 GLU A O 1
ATOM 571 N N . GLU A 1 72 ? -2.078 7.788 11.405 1.00 89.69 72 GLU A N 1
ATOM 572 C CA . GLU A 1 72 ? -2.213 7.430 12.813 1.00 89.69 72 GLU A CA 1
ATOM 573 C C . GLU A 1 72 ? -3.352 8.252 13.442 1.00 89.69 72 GLU A C 1
ATOM 575 O O . GLU A 1 72 ? -3.282 9.475 13.538 1.00 89.69 72 GLU A O 1
ATOM 580 N N . GLY A 1 73 ? -4.423 7.571 13.860 1.00 93.25 73 GLY A N 1
ATOM 581 C CA . GLY A 1 73 ? -5.609 8.203 14.448 1.00 93.25 73 GLY A CA 1
ATOM 582 C C . GLY A 1 73 ? -6.801 8.371 13.503 1.00 93.25 73 GLY A C 1
ATOM 583 O O . GLY A 1 73 ? -7.837 8.859 13.947 1.00 93.25 73 GLY A O 1
ATOM 584 N N . ASP A 1 74 ? -6.712 7.938 12.241 1.00 94.44 74 ASP A N 1
ATOM 585 C CA . ASP A 1 74 ? -7.883 7.877 11.359 1.00 94.44 74 ASP A CA 1
ATOM 586 C C . ASP A 1 74 ? -8.876 6.814 11.856 1.00 94.44 74 ASP A C 1
ATOM 588 O O . ASP A 1 74 ? -8.754 5.640 11.532 1.00 94.44 74 ASP A O 1
ATOM 592 N N . GLU A 1 75 ? -9.891 7.203 12.629 1.00 96.25 75 GLU A N 1
ATOM 593 C CA . GLU A 1 75 ? -10.900 6.271 13.161 1.00 96.25 75 GLU A CA 1
ATOM 594 C C . GLU A 1 75 ? -11.717 5.558 12.065 1.00 96.25 75 GLU A C 1
ATOM 596 O O . GLU A 1 75 ? -12.296 4.499 12.317 1.00 96.25 75 GLU A O 1
ATOM 601 N N . ASN A 1 76 ? -11.733 6.094 10.840 1.00 95.44 76 ASN A N 1
ATOM 602 C CA . ASN A 1 76 ? -12.515 5.574 9.718 1.00 95.44 76 ASN A CA 1
ATOM 603 C C . ASN A 1 76 ? -11.659 4.804 8.700 1.00 95.44 76 ASN A C 1
ATOM 605 O O . ASN A 1 76 ? -12.154 4.445 7.627 1.00 95.44 76 ASN A O 1
ATOM 609 N N . TRP A 1 77 ? -10.393 4.503 9.015 1.00 95.12 77 TRP A N 1
ATOM 610 C CA . TRP A 1 77 ? -9.482 3.832 8.081 1.00 95.12 77 TRP A CA 1
ATOM 611 C C . TRP A 1 77 ? -10.040 2.499 7.563 1.00 95.12 77 TRP A C 1
ATOM 613 O O . TRP A 1 77 ? -9.885 2.171 6.386 1.00 95.12 77 TRP A O 1
ATOM 623 N N . VAL A 1 78 ? -10.744 1.751 8.422 1.00 93.19 78 VAL A N 1
ATOM 624 C CA . VAL A 1 78 ? -11.364 0.465 8.067 1.00 93.19 78 VAL A CA 1
ATOM 625 C C . VAL A 1 78 ? -12.400 0.656 6.966 1.00 93.19 78 VAL A C 1
ATOM 627 O O . VAL A 1 78 ? -12.401 -0.082 5.984 1.00 93.19 78 VAL A O 1
ATOM 630 N N . GLU A 1 79 ? -13.268 1.658 7.104 1.00 94.12 79 GLU A N 1
ATOM 631 C CA . GLU A 1 79 ? -14.296 1.945 6.107 1.00 94.12 79 GLU A CA 1
ATOM 632 C C . GLU A 1 79 ? -13.665 2.363 4.778 1.00 94.12 79 GLU A C 1
ATOM 634 O O . GLU A 1 79 ? -14.061 1.861 3.727 1.00 94.12 79 GLU A O 1
ATOM 639 N N . ARG A 1 80 ? -12.617 3.193 4.817 1.00 94.50 80 ARG A N 1
ATOM 640 C CA . ARG A 1 80 ? -11.875 3.603 3.617 1.00 94.50 80 ARG A CA 1
ATOM 641 C C . ARG A 1 80 ? -11.266 2.409 2.880 1.00 94.50 80 ARG A C 1
ATOM 643 O O . ARG A 1 80 ? -11.364 2.348 1.658 1.00 94.50 80 ARG A O 1
ATOM 650 N N . VAL A 1 81 ? -10.685 1.450 3.608 1.00 93.44 81 VAL A N 1
ATOM 651 C CA . VAL A 1 81 ? -10.156 0.201 3.030 1.00 93.44 81 VAL A CA 1
ATOM 652 C C . VAL A 1 81 ? -11.278 -0.642 2.417 1.00 93.44 81 VAL A C 1
ATOM 654 O O . VAL A 1 81 ? -11.132 -1.141 1.303 1.00 93.44 81 VAL A O 1
ATOM 657 N N . LEU A 1 82 ? -12.410 -0.792 3.110 1.00 91.94 82 LEU A N 1
ATOM 658 C CA . LEU A 1 82 ? -13.548 -1.589 2.633 1.00 91.94 82 LEU A CA 1
ATOM 659 C C . LEU A 1 82 ? -14.266 -0.964 1.426 1.00 91.94 82 LEU A C 1
ATOM 661 O O . LEU A 1 82 ? -14.901 -1.685 0.659 1.00 91.94 82 LEU A O 1
ATOM 665 N N . GLN A 1 83 ? -14.164 0.353 1.248 1.00 93.06 83 GLN A N 1
ATOM 666 C CA . GLN A 1 83 ? -14.726 1.085 0.111 1.00 93.06 83 GLN A CA 1
ATOM 667 C C . GLN A 1 83 ? -13.780 1.164 -1.097 1.00 93.06 83 GLN A C 1
ATOM 669 O O . GLN A 1 83 ? -14.146 1.761 -2.113 1.00 93.06 83 GLN A O 1
ATOM 674 N N . LEU A 1 84 ? -12.579 0.574 -1.024 1.00 92.75 84 LEU A N 1
ATOM 675 C CA . LEU A 1 84 ? -11.655 0.565 -2.155 1.00 92.75 84 LEU A CA 1
ATOM 676 C C . LEU A 1 84 ? -12.303 -0.111 -3.377 1.00 92.75 84 LEU A C 1
ATOM 678 O O . LEU A 1 84 ? -12.772 -1.250 -3.285 1.00 92.75 84 LEU A O 1
ATOM 682 N N . PRO A 1 85 ? -12.308 0.553 -4.546 1.00 88.56 85 PRO A N 1
ATOM 683 C CA . PRO A 1 85 ? -12.798 -0.044 -5.778 1.00 88.56 85 PRO A CA 1
ATOM 684 C C . PRO A 1 85 ? -12.068 -1.348 -6.087 1.00 88.56 85 PRO A C 1
ATOM 686 O O . PRO A 1 85 ? -10.849 -1.441 -5.912 1.00 88.56 85 PRO A O 1
ATOM 689 N N . ASP A 1 86 ? -12.816 -2.333 -6.581 1.00 82.56 86 ASP A N 1
ATOM 690 C CA . ASP A 1 86 ? -12.306 -3.645 -6.993 1.00 82.56 86 ASP A CA 1
ATOM 691 C C . ASP A 1 86 ? -11.683 -4.484 -5.859 1.00 82.56 86 ASP A C 1
ATOM 693 O O . ASP A 1 86 ? -11.140 -5.561 -6.123 1.00 82.56 86 ASP A O 1
ATOM 697 N N . ALA A 1 87 ? -11.796 -4.048 -4.595 1.00 68.56 87 ALA A N 1
ATOM 698 C CA . ALA A 1 87 ? -11.402 -4.845 -3.442 1.00 68.56 87 ALA A CA 1
ATOM 699 C C . ALA A 1 87 ? -12.271 -6.106 -3.378 1.00 68.56 87 ALA A C 1
ATOM 701 O O . ALA A 1 87 ? -13.454 -6.081 -3.031 1.00 68.56 87 ALA A O 1
ATOM 702 N N . LYS A 1 88 ? -11.686 -7.244 -3.752 1.00 58.31 88 LYS A N 1
ATOM 703 C CA . LYS A 1 88 ? -12.360 -8.534 -3.635 1.00 58.31 88 LYS A CA 1
ATOM 704 C C . LYS A 1 88 ? -12.355 -8.929 -2.168 1.00 58.31 88 LYS A C 1
ATOM 706 O O . LYS A 1 88 ? -11.292 -9.178 -1.604 1.00 58.31 88 LYS A O 1
ATOM 711 N N . ALA A 1 89 ? -13.538 -9.034 -1.569 1.00 54.28 89 ALA A N 1
ATOM 712 C CA . ALA A 1 89 ? -13.688 -9.795 -0.341 1.00 54.28 89 ALA A CA 1
ATOM 713 C C . ALA A 1 89 ? -13.221 -11.229 -0.638 1.00 54.28 89 ALA A C 1
ATOM 715 O O . ALA A 1 89 ? -13.881 -11.969 -1.369 1.00 54.28 89 ALA A O 1
ATOM 716 N N . LEU A 1 90 ? -12.038 -11.589 -0.143 1.00 50.12 90 LEU A N 1
ATOM 717 C CA . LEU A 1 90 ? -11.615 -12.979 -0.057 1.00 50.12 90 LEU A CA 1
ATOM 718 C C . LEU A 1 90 ? -12.456 -13.599 1.063 1.00 50.12 90 LEU A C 1
ATOM 720 O O . LEU A 1 90 ? -12.093 -13.504 2.233 1.00 50.12 90 LEU A O 1
ATOM 724 N N . ILE A 1 91 ? -13.625 -14.122 0.690 1.00 40.62 91 ILE A N 1
ATOM 725 C CA . ILE A 1 91 ? -14.443 -15.008 1.527 1.00 40.62 91 ILE A CA 1
ATOM 726 C C . ILE A 1 91 ? -14.024 -16.449 1.258 1.00 40.62 91 ILE A C 1
ATOM 728 O O . ILE A 1 91 ? -13.858 -16.785 0.061 1.00 40.62 91 ILE A O 1
#

Foldseek 3Di:
DVVVVVCVVCVVVPHDDPDDQDPVNQCVQCVVVVHDQPGDCVSVVHQEAEEQDPSNVVVCVVVVGHYDHDHDPPPCVVVVLVPDPPPDPPD

Radius of gyration: 14.38 Å; chains: 1; bounding box: 31×25×32 Å

Sequence (91 aa):
MVWVKYYAMIMIVGISPYRIINKQLHNKQAGSIGQKASEYPPAFGIDWHVDDAEGVHLEGELFGFRVLIVEEGDENWVERVLQLPDAKALI

Secondary structure (DSSP, 8-state):
--HHHHHHHHHHTT---S----HHHHHHHHHHTT---S--GGGGT-SEEEES-HHHHHHHHHHT-EEEE--TT-TTHHHHHHT-TT-----

Organism: NCBI:txid1737353

pLDDT: mean 88.87, std 11.84, range [40.62, 97.25]